Protein AF-A0A8X7QNY8-F1 (afdb_monomer_lite)

Secondary structure (DSSP, 8-state):
-HHHHHHHHHHHHHHHHHHHHHHHHHHHTS--SS--SSSHHHHHHHHHHHHHHHHHHHHHHHHSS--SS---S-S---------GGGB-TTT-SB-SS---------

Foldseek 3Di:
DVPLVVLVVVLVVLVVVLVVLVVVLVVLVPPPPDDDDDPSPVSNVVSVVVNVVSVVVNCVSVVVPDPPDDDDDDDDPPVPPPDPQVQADPVPRDGDPDDDDDPPDDD

Radius of gyration: 26.06 Å; chains: 1; bounding box: 78×31×55 Å

Sequence (107 aa):
MAEADAAAVNADTLRLELKKTMTKNLEDGGVSKDRGETDGSFGALKTIDEAVRILNSLREVETKKPESAPTTSSSLASSAPKVPKEFKCTLSYAIMSEPVVIASGQG

pLDDT: mean 73.5, std 17.1, range [40.19, 94.75]

Organism: Brassica carinata (NCBI:txid52824)

Structure (mmCIF, N/CA/C/O backbone):
data_AF-A0A8X7QNY8-F1
#
_entry.id   AF-A0A8X7QNY8-F1
#
loop_
_atom_site.group_PDB
_atom_site.id
_atom_site.type_symbol
_atom_site.label_atom_id
_atom_site.label_alt_id
_atom_site.label_comp_id
_atom_site.label_asym_id
_atom_site.label_entity_id
_atom_site.label_seq_id
_atom_site.pdbx_PDB_ins_code
_atom_site.Cartn_x
_atom_site.Cartn_y
_atom_site.Cartn_z
_atom_site.occupancy
_atom_site.B_iso_or_equiv
_atom_site.auth_seq_id
_atom_site.auth_comp_id
_atom_site.auth_asym_id
_atom_site.auth_atom_id
_atom_site.pdbx_PDB_model_num
ATOM 1 N N . MET A 1 1 ? 7.226 2.540 29.790 1.00 50.28 1 MET A N 1
ATOM 2 C CA . MET A 1 1 ? 7.238 3.645 28.802 1.00 50.28 1 MET A CA 1
ATOM 3 C C . MET A 1 1 ? 8.260 3.463 27.671 1.00 50.28 1 MET A C 1
ATOM 5 O O . MET A 1 1 ? 8.120 4.152 26.678 1.00 50.28 1 MET A O 1
ATOM 9 N N . ALA A 1 2 ? 9.236 2.545 27.760 1.00 55.19 2 ALA A N 1
ATOM 10 C CA . ALA A 1 2 ? 10.289 2.384 26.743 1.00 55.19 2 ALA A CA 1
ATOM 11 C C . ALA A 1 2 ? 9.858 1.657 25.446 1.00 55.19 2 ALA A C 1
ATOM 13 O O . ALA A 1 2 ? 10.442 1.871 24.392 1.00 55.19 2 ALA A O 1
ATOM 14 N N . GLU A 1 3 ? 8.829 0.810 25.500 1.00 53.62 3 GLU A N 1
ATOM 15 C CA . GLU A 1 3 ? 8.438 -0.050 24.369 1.00 53.62 3 GLU A CA 1
ATOM 16 C C . GLU A 1 3 ? 7.715 0.708 23.244 1.00 53.62 3 GLU A C 1
ATOM 18 O O . GLU A 1 3 ? 7.911 0.424 22.066 1.00 53.62 3 GLU A O 1
ATOM 23 N N . ALA A 1 4 ? 6.942 1.740 23.598 1.00 58.59 4 ALA A N 1
ATOM 24 C CA . ALA A 1 4 ? 6.282 2.610 22.627 1.00 58.59 4 ALA A CA 1
ATOM 25 C C . ALA A 1 4 ? 7.279 3.506 21.869 1.00 58.59 4 ALA A C 1
ATOM 27 O O . ALA A 1 4 ? 7.080 3.781 20.689 1.00 58.59 4 ALA A O 1
ATOM 28 N N . ASP A 1 5 ? 8.354 3.925 22.539 1.00 56.53 5 ASP A N 1
ATOM 29 C CA . ASP A 1 5 ? 9.414 4.753 21.959 1.00 56.53 5 ASP A CA 1
ATOM 30 C C . ASP A 1 5 ? 10.285 3.932 20.993 1.00 56.53 5 ASP A C 1
ATOM 32 O O . ASP A 1 5 ? 10.517 4.333 19.855 1.00 56.53 5 ASP A O 1
ATOM 36 N N . ALA A 1 6 ? 10.640 2.701 21.378 1.00 61.50 6 ALA A N 1
ATOM 37 C CA . ALA A 1 6 ? 11.346 1.764 20.504 1.00 61.50 6 ALA A CA 1
ATOM 38 C C . ALA A 1 6 ? 10.529 1.382 19.251 1.00 61.50 6 ALA A C 1
ATOM 40 O O . ALA A 1 6 ? 11.085 1.288 18.156 1.00 61.50 6 ALA A O 1
ATOM 41 N N . ALA A 1 7 ? 9.209 1.201 19.383 1.00 62.31 7 ALA A N 1
ATOM 42 C CA . ALA A 1 7 ? 8.325 0.933 18.247 1.00 62.31 7 ALA A CA 1
ATOM 43 C C . ALA A 1 7 ? 8.202 2.139 17.297 1.00 62.31 7 ALA A C 1
ATOM 45 O O . ALA A 1 7 ? 8.173 1.953 16.080 1.00 62.31 7 ALA A O 1
ATOM 46 N N . ALA A 1 8 ? 8.181 3.365 17.831 1.00 63.31 8 ALA A N 1
ATOM 47 C CA . ALA A 1 8 ? 8.164 4.590 17.032 1.00 63.31 8 ALA A CA 1
ATOM 48 C C . ALA A 1 8 ? 9.467 4.766 16.232 1.00 63.31 8 ALA A C 1
ATOM 50 O O . ALA A 1 8 ? 9.418 4.954 15.016 1.00 63.31 8 ALA A O 1
ATOM 51 N N . VAL A 1 9 ? 10.623 4.580 16.880 1.00 68.44 9 VAL A N 1
ATOM 52 C CA . VAL A 1 9 ? 11.944 4.618 16.223 1.00 68.44 9 VAL A CA 1
ATOM 53 C C . VAL A 1 9 ? 12.056 3.546 15.129 1.00 68.44 9 VAL A C 1
ATOM 55 O O . VAL A 1 9 ? 12.601 3.798 14.049 1.00 68.44 9 VAL A O 1
ATOM 58 N N . ASN A 1 10 ? 11.491 2.359 15.367 1.00 81.62 10 ASN A N 1
ATOM 59 C CA . ASN A 1 10 ? 11.457 1.281 14.381 1.00 81.62 10 ASN A CA 1
ATOM 60 C C . ASN A 1 10 ? 10.552 1.615 13.176 1.00 81.62 10 ASN A C 1
ATOM 62 O O . ASN A 1 10 ? 10.925 1.361 12.032 1.00 81.62 10 ASN A O 1
ATOM 66 N N . ALA A 1 11 ? 9.391 2.238 13.403 1.00 85.88 11 ALA A N 1
ATOM 67 C CA . ALA A 1 11 ? 8.485 2.654 12.331 1.00 85.88 11 ALA A CA 1
ATOM 68 C C . ALA A 1 11 ? 9.084 3.765 11.452 1.00 85.88 11 ALA A C 1
ATOM 70 O O . ALA A 1 11 ? 8.996 3.694 10.225 1.00 85.88 11 ALA A O 1
ATOM 71 N N . ASP A 1 12 ? 9.729 4.768 12.050 1.00 89.69 12 ASP A N 1
ATOM 72 C CA . ASP A 1 12 ? 10.358 5.857 11.293 1.00 89.69 12 ASP A CA 1
ATOM 73 C C . ASP A 1 12 ? 11.540 5.361 10.448 1.00 89.69 12 ASP A C 1
ATOM 75 O O . ASP A 1 12 ? 11.716 5.791 9.304 1.00 89.69 12 ASP A O 1
ATOM 79 N N . THR A 1 13 ? 12.288 4.379 10.959 1.00 92.00 13 THR A N 1
ATOM 80 C CA . THR A 1 13 ? 13.354 3.704 10.205 1.00 92.00 13 THR A CA 1
ATOM 81 C C . THR A 1 13 ? 12.793 2.965 8.987 1.00 92.00 13 THR A C 1
ATOM 83 O O . THR A 1 13 ? 13.281 3.156 7.871 1.00 92.00 13 THR A O 1
ATOM 86 N N . LEU A 1 14 ? 11.718 2.192 9.167 1.00 91.69 14 LEU A N 1
ATOM 87 C CA . LEU A 1 14 ? 11.049 1.478 8.073 1.00 91.69 14 LEU A CA 1
ATOM 88 C C . LEU A 1 14 ? 10.443 2.435 7.028 1.00 91.69 14 LEU A C 1
ATOM 90 O O . LEU A 1 14 ? 10.486 2.156 5.830 1.00 91.69 14 LEU A O 1
ATOM 94 N N . ARG A 1 15 ? 9.915 3.595 7.443 1.00 93.12 15 ARG A N 1
ATOM 95 C CA . ARG A 1 15 ? 9.413 4.635 6.521 1.00 93.12 15 ARG A CA 1
ATOM 96 C C . ARG A 1 15 ? 10.531 5.243 5.678 1.00 93.12 15 ARG A C 1
ATOM 98 O O . ARG A 1 15 ? 10.340 5.483 4.483 1.00 93.12 15 ARG A O 1
ATOM 105 N N . LEU A 1 16 ? 11.696 5.480 6.280 1.00 94.62 16 LEU A N 1
ATOM 106 C CA . LEU A 1 16 ? 12.871 5.969 5.562 1.00 94.62 16 LEU A CA 1
ATOM 107 C C . LEU A 1 16 ? 13.371 4.935 4.544 1.00 94.62 16 LEU A C 1
ATOM 109 O O . LEU A 1 16 ? 13.692 5.294 3.408 1.00 94.62 16 LEU A O 1
ATOM 113 N N . GLU A 1 17 ? 13.398 3.660 4.933 1.00 92.44 17 GLU A N 1
ATOM 114 C CA . GLU A 1 17 ? 13.781 2.550 4.059 1.00 92.44 17 GLU A CA 1
ATOM 115 C C . GLU A 1 17 ? 12.812 2.405 2.879 1.00 92.44 17 GLU A C 1
ATOM 117 O O . GLU A 1 17 ? 13.256 2.363 1.732 1.00 92.44 17 GLU A O 1
ATOM 122 N N . LEU A 1 18 ? 11.497 2.459 3.127 1.00 93.75 18 LEU A N 1
ATOM 123 C CA . LEU A 1 18 ? 10.478 2.440 2.074 1.00 93.75 18 LEU A CA 1
ATOM 124 C C . LEU A 1 18 ? 10.687 3.578 1.069 1.00 93.75 18 LEU A C 1
ATOM 126 O O . LEU A 1 18 ? 10.693 3.344 -0.140 1.00 93.75 18 LEU A O 1
ATOM 130 N N . LYS A 1 19 ? 10.905 4.805 1.562 1.00 92.75 19 LYS A N 1
ATOM 131 C CA . LYS A 1 19 ? 11.165 5.971 0.708 1.00 92.75 19 LYS A CA 1
ATOM 132 C C . LYS A 1 19 ? 12.393 5.742 -0.173 1.00 92.75 19 LYS A C 1
ATOM 134 O O . LYS A 1 19 ? 12.327 5.988 -1.373 1.00 92.75 19 LYS A O 1
ATOM 139 N N . LYS A 1 20 ? 13.487 5.231 0.398 1.00 92.25 20 LYS A N 1
ATOM 140 C CA . LYS A 1 20 ? 14.717 4.920 -0.342 1.00 92.25 20 LYS A CA 1
ATOM 141 C C . LYS A 1 20 ? 14.480 3.860 -1.423 1.00 92.25 20 LYS A C 1
ATOM 143 O O . LYS A 1 20 ? 14.933 4.044 -2.551 1.00 92.25 20 LYS A O 1
ATOM 148 N N . THR A 1 21 ? 13.763 2.786 -1.099 1.00 89.56 21 THR A N 1
ATOM 149 C CA . THR A 1 21 ? 13.429 1.700 -2.035 1.00 89.56 21 THR A CA 1
ATOM 150 C C . THR A 1 21 ? 12.579 2.207 -3.202 1.00 89.56 21 THR A C 1
ATOM 152 O O . THR A 1 21 ? 12.876 1.902 -4.357 1.00 89.56 21 THR A O 1
ATOM 155 N N . MET A 1 22 ? 11.578 3.050 -2.931 1.00 87.56 22 MET A N 1
ATOM 156 C CA . MET A 1 22 ? 10.748 3.660 -3.975 1.00 87.56 22 MET A CA 1
ATOM 157 C C . MET A 1 22 ? 11.534 4.651 -4.841 1.00 87.56 22 MET A C 1
ATOM 159 O O . MET A 1 22 ? 11.421 4.610 -6.062 1.00 87.56 22 MET A O 1
ATOM 163 N N . THR A 1 23 ? 12.365 5.508 -4.240 1.00 87.19 23 THR A N 1
ATOM 164 C CA . THR A 1 23 ? 13.223 6.439 -4.991 1.00 87.19 23 THR A CA 1
ATOM 165 C C . THR A 1 23 ? 14.179 5.688 -5.912 1.00 87.19 23 THR A C 1
ATOM 167 O O . THR A 1 23 ? 14.262 6.020 -7.090 1.00 87.19 23 THR A O 1
ATOM 170 N N . LYS A 1 24 ? 14.813 4.618 -5.422 1.00 82.75 24 LYS A N 1
ATOM 171 C CA . LYS A 1 24 ? 15.684 3.764 -6.236 1.00 82.75 24 LYS A CA 1
ATOM 172 C C . LYS A 1 24 ? 14.945 3.156 -7.433 1.00 82.75 24 LYS A C 1
ATOM 174 O O . LYS A 1 24 ? 15.499 3.125 -8.523 1.00 82.75 24 LYS A O 1
ATOM 179 N N . ASN A 1 25 ? 13.705 2.696 -7.246 1.00 78.75 25 ASN A N 1
ATOM 180 C CA . ASN A 1 25 ? 12.894 2.149 -8.338 1.00 78.75 25 ASN A CA 1
ATOM 181 C C . ASN A 1 25 ? 12.592 3.196 -9.425 1.00 78.75 25 ASN A C 1
ATOM 183 O O . ASN A 1 25 ? 12.650 2.895 -10.613 1.00 78.75 25 ASN A O 1
ATOM 187 N N . LEU A 1 26 ? 12.297 4.430 -9.010 1.00 78.12 26 LEU A N 1
ATOM 188 C CA . LEU A 1 26 ? 11.982 5.533 -9.919 1.00 78.12 26 LEU A CA 1
ATOM 189 C C . LEU A 1 26 ? 13.223 6.064 -10.655 1.00 78.12 26 LEU A C 1
ATOM 191 O O . LEU A 1 26 ? 13.124 6.437 -11.822 1.00 78.12 26 LEU A O 1
ATOM 195 N N . GLU A 1 27 ? 14.384 6.083 -9.999 1.00 73.69 27 GLU A N 1
ATOM 196 C CA . GLU A 1 27 ? 15.662 6.479 -10.609 1.00 73.69 27 GLU A CA 1
ATOM 197 C C . GLU A 1 27 ? 16.152 5.451 -11.640 1.00 73.69 27 GLU A C 1
ATOM 199 O O . GLU A 1 27 ? 16.631 5.838 -12.707 1.00 73.69 27 GLU A O 1
ATOM 204 N N . ASP A 1 28 ? 15.965 4.157 -11.366 1.00 65.31 28 ASP A N 1
ATOM 205 C CA . ASP A 1 28 ? 16.317 3.059 -12.280 1.00 65.31 28 ASP A CA 1
ATOM 206 C C . ASP A 1 28 ? 15.463 3.080 -13.567 1.00 65.31 28 ASP A C 1
ATOM 208 O O . ASP A 1 28 ? 15.941 2.771 -14.656 1.00 65.31 28 ASP A O 1
ATOM 212 N N . GLY A 1 29 ? 14.211 3.550 -13.480 1.00 59.34 29 GLY A N 1
ATOM 213 C CA . GLY A 1 29 ? 13.328 3.737 -14.639 1.00 59.34 29 GLY A CA 1
ATOM 214 C C . GLY A 1 29 ? 13.580 5.011 -15.464 1.00 59.34 29 GLY A C 1
ATOM 215 O O . GLY A 1 29 ? 13.062 5.128 -16.576 1.00 59.34 29 GLY A O 1
ATOM 216 N N . GLY A 1 30 ? 14.358 5.973 -14.950 1.00 52.12 30 GLY A N 1
ATOM 217 C CA . GLY A 1 30 ? 14.539 7.306 -15.548 1.00 52.12 30 GLY A CA 1
ATOM 218 C C . GLY A 1 30 ? 15.659 7.426 -16.591 1.00 52.12 30 GLY A C 1
ATOM 219 O O . GLY A 1 30 ? 15.724 8.427 -17.306 1.00 52.12 30 GLY A O 1
ATOM 220 N N . VAL A 1 31 ? 16.532 6.420 -16.718 1.00 51.84 31 VAL A N 1
ATOM 221 C CA . VAL A 1 31 ? 17.657 6.403 -17.674 1.00 51.84 31 VAL A CA 1
ATOM 222 C C . VAL A 1 31 ? 17.441 5.307 -18.718 1.00 51.84 31 VAL A C 1
ATOM 224 O O . VAL A 1 31 ? 18.175 4.331 -18.796 1.00 51.84 31 VAL A O 1
ATOM 227 N N . SER A 1 32 ? 16.435 5.471 -19.576 1.00 52.06 32 SER A N 1
ATOM 228 C CA . SER A 1 32 ? 16.348 4.706 -20.829 1.00 52.06 32 SER A CA 1
ATOM 229 C C . SER A 1 32 ? 16.470 5.639 -22.031 1.00 52.06 32 SER A C 1
ATOM 231 O O . SER A 1 32 ? 15.553 5.855 -22.816 1.00 52.06 32 SER A O 1
ATOM 233 N N . LYS A 1 33 ? 17.675 6.193 -22.196 1.00 53.75 33 LYS A N 1
ATOM 234 C CA . LYS A 1 33 ? 18.168 6.546 -23.527 1.00 53.75 33 LYS A CA 1
ATOM 235 C C . LYS A 1 33 ? 18.812 5.283 -24.098 1.00 53.75 33 LYS A C 1
ATOM 237 O O . LYS A 1 33 ? 19.953 4.981 -23.773 1.00 53.75 33 LYS A O 1
ATOM 242 N N . ASP A 1 34 ? 18.031 4.551 -24.888 1.00 59.28 34 ASP A N 1
ATOM 243 C CA . ASP A 1 34 ? 18.502 3.584 -25.887 1.00 59.28 34 ASP A CA 1
ATOM 244 C C . ASP A 1 34 ? 19.491 2.512 -25.381 1.00 59.28 34 ASP A C 1
ATOM 246 O O . ASP A 1 34 ? 20.675 2.517 -25.719 1.00 59.28 34 ASP A O 1
ATOM 250 N N . ARG A 1 35 ? 19.026 1.566 -24.554 1.00 53.69 35 ARG A N 1
ATOM 251 C CA . ARG A 1 35 ? 19.755 0.307 -24.332 1.00 53.69 35 ARG A CA 1
ATOM 252 C C . ARG A 1 35 ? 18.800 -0.875 -24.313 1.00 53.69 35 ARG A C 1
ATOM 254 O O . ARG A 1 35 ? 17.778 -0.845 -23.638 1.00 53.69 35 ARG A O 1
ATOM 261 N N . GLY A 1 36 ? 19.171 -1.874 -25.106 1.00 49.62 36 GLY A N 1
ATOM 262 C CA . GLY A 1 36 ? 18.358 -3.005 -25.519 1.00 49.62 36 GLY A CA 1
ATOM 263 C C . GLY A 1 36 ? 17.647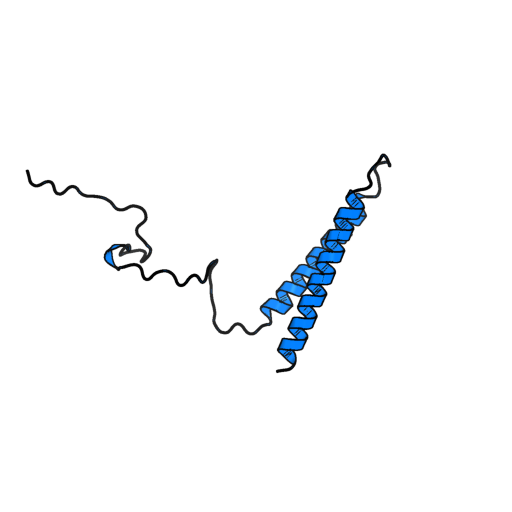 -3.760 -24.401 1.00 49.62 36 GLY A C 1
ATOM 264 O O . GLY A 1 36 ? 18.125 -3.916 -23.278 1.00 49.62 36 GLY A O 1
ATOM 265 N N . GLU A 1 37 ? 16.480 -4.247 -24.792 1.00 57.28 37 GLU A N 1
ATOM 266 C CA . GLU A 1 37 ? 15.593 -5.158 -24.092 1.00 57.28 37 GLU A CA 1
ATOM 267 C C . GLU A 1 37 ? 16.365 -6.396 -23.616 1.00 57.28 37 GLU A C 1
ATOM 269 O O . GLU A 1 37 ? 16.686 -7.235 -24.449 1.00 57.28 37 GLU A O 1
ATOM 274 N N . THR A 1 38 ? 16.676 -6.545 -22.317 1.00 51.91 38 THR A N 1
ATOM 275 C CA . THR A 1 38 ? 16.650 -7.882 -21.665 1.00 51.91 38 THR A CA 1
ATOM 276 C C . THR A 1 38 ? 16.813 -7.945 -20.138 1.00 51.91 38 THR A C 1
ATOM 278 O O . THR A 1 38 ? 16.511 -9.003 -19.602 1.00 51.91 38 THR A O 1
ATOM 281 N N . ASP A 1 39 ? 17.220 -6.896 -19.404 1.00 53.97 39 ASP A N 1
ATOM 282 C CA . ASP A 1 39 ? 17.573 -7.083 -17.967 1.00 53.97 39 ASP A CA 1
ATOM 283 C C . ASP A 1 39 ? 16.906 -6.113 -16.962 1.00 53.97 39 ASP A C 1
ATOM 285 O O . ASP A 1 39 ? 16.919 -6.335 -15.754 1.00 53.97 39 ASP A O 1
ATOM 289 N N . GLY A 1 40 ? 16.225 -5.059 -17.428 1.00 54.72 40 GLY A N 1
ATOM 290 C CA . GLY A 1 40 ? 15.609 -4.059 -16.534 1.00 54.72 40 GLY A CA 1
ATOM 291 C C . GLY A 1 40 ? 14.395 -4.563 -15.732 1.00 54.72 40 GLY A C 1
ATOM 292 O O . GLY A 1 40 ? 14.101 -4.064 -14.648 1.00 54.72 40 GLY A O 1
ATOM 293 N N . SER A 1 41 ? 13.688 -5.588 -16.223 1.00 59.72 41 SER A N 1
ATOM 294 C CA . SER A 1 41 ? 12.440 -6.052 -15.595 1.00 59.72 41 SER A CA 1
ATOM 295 C C . SER A 1 41 ? 12.665 -6.788 -14.270 1.00 59.72 41 SER A C 1
ATOM 297 O O . SER A 1 41 ? 11.797 -6.744 -13.398 1.00 59.72 41 SER A O 1
ATOM 299 N N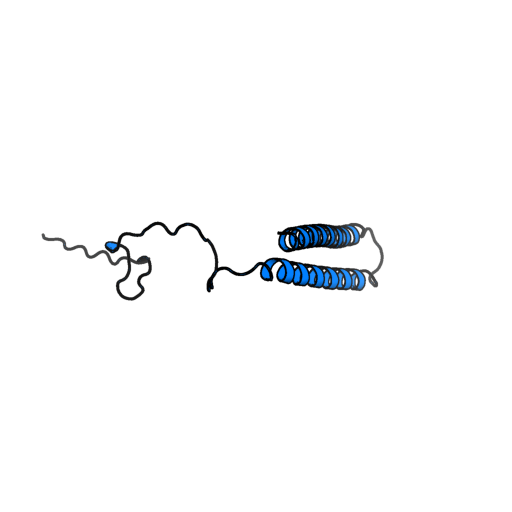 . PHE A 1 42 ? 13.797 -7.478 -14.098 1.00 61.25 42 PHE A N 1
ATOM 300 C CA . PHE A 1 42 ? 14.028 -8.324 -12.921 1.00 61.25 42 PHE A CA 1
ATOM 301 C C . PHE A 1 42 ? 14.426 -7.498 -11.685 1.00 61.25 42 PHE A C 1
ATOM 303 O O . PHE A 1 42 ? 14.017 -7.805 -10.563 1.00 61.25 42 PHE A O 1
ATOM 310 N N . GLY A 1 43 ? 15.161 -6.397 -11.890 1.00 67.38 43 GLY A N 1
ATOM 311 C CA . GLY A 1 43 ? 15.510 -5.440 -10.833 1.00 67.38 43 GLY A CA 1
ATOM 312 C C . GLY A 1 43 ? 14.290 -4.706 -10.267 1.00 67.38 43 GLY A C 1
ATOM 313 O O . GLY A 1 43 ? 14.165 -4.551 -9.046 1.00 67.38 43 GLY A O 1
ATOM 314 N N . ALA A 1 44 ? 13.343 -4.335 -11.134 1.00 71.12 44 ALA A N 1
ATOM 315 C CA . ALA A 1 44 ? 12.092 -3.705 -10.724 1.00 71.12 44 ALA A CA 1
ATOM 316 C C . ALA A 1 44 ? 11.232 -4.640 -9.858 1.00 71.12 44 ALA A C 1
ATOM 318 O O . ALA A 1 44 ? 10.783 -4.229 -8.789 1.00 71.12 44 ALA A O 1
ATOM 319 N N . LEU A 1 45 ? 11.074 -5.908 -10.262 1.00 80.75 45 LEU A N 1
ATOM 320 C CA . LEU A 1 45 ? 10.323 -6.911 -9.494 1.00 80.75 45 LEU A CA 1
ATOM 321 C C . LEU A 1 45 ? 10.916 -7.129 -8.097 1.00 80.75 45 LEU A C 1
ATOM 323 O O . LEU A 1 45 ? 10.196 -7.059 -7.105 1.00 80.75 45 LEU A O 1
ATOM 327 N N . LYS A 1 46 ? 12.243 -7.269 -7.999 1.00 84.06 46 LYS A N 1
ATOM 328 C CA . LYS A 1 46 ? 12.930 -7.407 -6.706 1.00 84.06 46 LYS A CA 1
ATOM 329 C C . LYS A 1 46 ? 12.703 -6.201 -5.785 1.00 84.06 46 LYS A C 1
ATOM 331 O O . LYS A 1 46 ? 12.567 -6.358 -4.574 1.00 84.06 46 LYS A O 1
ATOM 336 N N . THR A 1 47 ? 12.666 -4.999 -6.357 1.00 86.19 47 THR A N 1
ATOM 337 C CA . THR A 1 47 ? 12.435 -3.758 -5.603 1.00 86.19 47 THR A CA 1
ATOM 338 C C . THR A 1 47 ? 10.980 -3.652 -5.127 1.00 86.19 47 THR A C 1
ATOM 340 O O . THR A 1 47 ? 10.725 -3.165 -4.025 1.00 86.19 47 THR A O 1
ATOM 343 N N . ILE A 1 48 ? 10.027 -4.159 -5.915 1.00 88.19 48 ILE A N 1
ATOM 344 C CA . ILE A 1 48 ? 8.614 -4.269 -5.528 1.00 88.19 48 ILE A CA 1
ATOM 345 C C . ILE A 1 48 ? 8.449 -5.259 -4.369 1.00 88.19 48 ILE A C 1
ATOM 347 O O . ILE A 1 48 ? 7.827 -4.910 -3.366 1.00 88.19 48 ILE A O 1
ATOM 351 N N . ASP A 1 49 ? 9.048 -6.449 -4.459 1.00 91.44 49 ASP A N 1
ATOM 352 C CA . ASP A 1 49 ? 8.998 -7.451 -3.385 1.00 91.44 49 ASP A CA 1
ATOM 353 C C . ASP A 1 49 ? 9.568 -6.897 -2.069 1.00 91.44 49 ASP A C 1
ATOM 355 O O . ASP A 1 49 ? 9.003 -7.085 -0.985 1.00 91.44 49 ASP A O 1
ATOM 359 N N . GLU A 1 50 ? 10.668 -6.146 -2.161 1.00 91.50 50 GLU A N 1
ATOM 360 C CA . GLU A 1 50 ? 11.275 -5.460 -1.024 1.00 91.50 50 GLU A CA 1
ATOM 361 C C . GLU A 1 50 ? 10.346 -4.397 -0.416 1.00 91.50 50 GLU A C 1
ATOM 363 O O . GLU A 1 50 ? 10.194 -4.354 0.809 1.00 91.50 50 GLU A O 1
ATOM 368 N N . ALA A 1 51 ? 9.668 -3.592 -1.238 1.00 92.38 51 ALA A N 1
ATOM 369 C CA . ALA A 1 51 ? 8.701 -2.600 -0.766 1.00 92.38 51 ALA A CA 1
ATOM 370 C C . ALA A 1 51 ? 7.490 -3.251 -0.074 1.00 92.38 51 ALA A C 1
ATOM 372 O O . ALA A 1 51 ? 7.074 -2.799 0.997 1.00 92.38 51 ALA A O 1
ATOM 373 N N . VAL A 1 52 ? 6.956 -4.343 -0.633 1.00 94.19 52 VAL A N 1
ATOM 374 C CA . VAL A 1 52 ? 5.842 -5.103 -0.036 1.00 94.19 52 VAL A CA 1
ATOM 375 C C . VAL A 1 52 ? 6.228 -5.648 1.339 1.00 94.19 52 VAL A C 1
ATOM 377 O O . VAL A 1 52 ? 5.445 -5.556 2.289 1.00 94.19 52 VAL A O 1
ATOM 380 N N . ARG A 1 53 ? 7.450 -6.171 1.480 1.00 94.75 53 ARG A N 1
ATOM 381 C CA . ARG A 1 53 ? 7.980 -6.635 2.768 1.00 94.75 53 ARG A CA 1
ATOM 382 C C . ARG A 1 53 ? 8.028 -5.503 3.801 1.00 94.75 53 ARG A C 1
ATOM 384 O O . ARG A 1 53 ? 7.522 -5.692 4.904 1.00 94.75 53 ARG A O 1
ATOM 391 N N . ILE A 1 54 ? 8.566 -4.334 3.441 1.00 94.12 54 ILE A N 1
ATOM 392 C CA . ILE A 1 54 ? 8.661 -3.177 4.352 1.00 94.12 54 ILE A CA 1
ATOM 393 C C . ILE A 1 54 ? 7.265 -2.697 4.782 1.00 94.12 54 ILE A C 1
ATOM 395 O O . ILE A 1 54 ? 7.036 -2.434 5.963 1.00 94.12 54 ILE A O 1
ATOM 399 N N . LEU A 1 55 ? 6.303 -2.643 3.854 1.00 94.00 55 LEU A N 1
ATOM 400 C CA . LEU A 1 55 ? 4.912 -2.276 4.152 1.00 94.00 55 LEU A CA 1
ATOM 401 C C . LEU A 1 55 ? 4.238 -3.257 5.121 1.00 94.00 55 LEU A C 1
ATOM 403 O O . LEU A 1 55 ? 3.524 -2.833 6.031 1.00 94.00 55 LEU A O 1
ATOM 407 N N . ASN A 1 56 ? 4.474 -4.561 4.957 1.00 92.69 56 ASN A N 1
ATOM 408 C CA . ASN A 1 56 ? 3.967 -5.567 5.889 1.00 92.69 56 ASN A CA 1
ATOM 409 C C . ASN A 1 56 ? 4.562 -5.381 7.294 1.00 92.69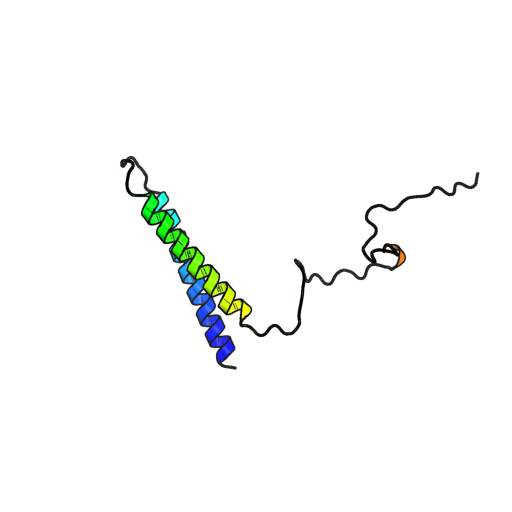 56 ASN A C 1
ATOM 411 O O . ASN A 1 56 ? 3.814 -5.418 8.271 1.00 92.69 56 ASN A O 1
ATOM 415 N N . SER A 1 57 ? 5.866 -5.108 7.402 1.00 90.31 57 SER A N 1
ATOM 416 C CA . SER A 1 57 ? 6.515 -4.816 8.687 1.00 90.31 57 SER A CA 1
ATOM 417 C C . SER A 1 57 ? 5.981 -3.536 9.338 1.00 90.31 57 SER A C 1
ATOM 419 O O . SER A 1 57 ? 5.725 -3.530 10.540 1.00 90.31 57 SER A O 1
ATOM 421 N N . LEU A 1 58 ? 5.741 -2.473 8.561 1.00 90.62 58 LEU A N 1
ATOM 422 C CA . LEU A 1 58 ? 5.108 -1.245 9.057 1.00 90.62 58 LEU A CA 1
ATOM 423 C C . LEU A 1 58 ? 3.714 -1.516 9.619 1.00 90.62 58 LEU A C 1
ATOM 425 O O . LEU A 1 58 ? 3.413 -1.095 10.736 1.00 90.62 58 LEU A O 1
ATOM 429 N N . ARG A 1 59 ? 2.894 -2.285 8.891 1.00 88.44 59 ARG A N 1
ATOM 430 C CA . ARG A 1 59 ? 1.568 -2.695 9.363 1.00 88.44 59 ARG A CA 1
ATOM 431 C C . ARG A 1 59 ? 1.662 -3.438 10.693 1.00 88.44 59 ARG A C 1
ATOM 433 O O . ARG A 1 59 ? 0.875 -3.158 11.588 1.00 88.44 59 ARG A O 1
ATOM 440 N N . GLU A 1 60 ? 2.606 -4.362 10.859 1.00 87.12 60 GLU A N 1
ATOM 441 C CA . GLU A 1 60 ? 2.784 -5.088 12.125 1.00 87.12 60 GLU A CA 1
ATOM 442 C C . GLU A 1 60 ? 3.188 -4.181 13.292 1.00 87.12 60 GLU A C 1
ATOM 444 O O . GLU A 1 60 ? 2.698 -4.361 14.405 1.00 87.12 60 GLU A O 1
ATOM 449 N N . VAL A 1 61 ? 4.069 -3.208 13.058 1.00 85.50 61 VAL A N 1
ATOM 450 C CA . VAL A 1 61 ? 4.507 -2.266 14.100 1.00 85.50 61 VAL A CA 1
ATOM 451 C C . VAL A 1 61 ? 3.362 -1.339 14.511 1.00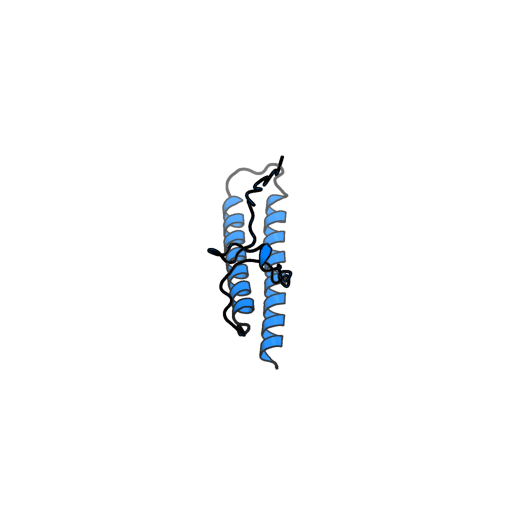 85.50 61 VAL A C 1
ATOM 453 O O . VAL A 1 61 ? 3.159 -1.100 15.701 1.00 85.50 61 VAL A O 1
ATOM 456 N N . GLU A 1 62 ? 2.575 -0.862 13.547 1.00 80.62 62 GLU A N 1
ATOM 457 C CA . GLU A 1 62 ? 1.428 0.013 13.807 1.00 80.62 62 GLU A CA 1
ATOM 458 C C . GLU A 1 62 ? 0.239 -0.741 14.433 1.00 80.62 62 GLU A C 1
ATOM 460 O O . GLU A 1 62 ? -0.470 -0.169 15.260 1.00 80.62 62 GLU A O 1
ATOM 465 N N . THR A 1 63 ? 0.052 -2.028 14.112 1.00 76.00 63 THR A N 1
ATOM 466 C CA . THR A 1 63 ? -1.021 -2.880 14.675 1.00 76.00 63 THR A CA 1
ATOM 467 C C . THR A 1 63 ? -0.689 -3.488 16.038 1.00 76.00 63 THR A C 1
ATOM 469 O O . THR A 1 63 ? -1.602 -3.780 16.803 1.00 76.00 63 THR A O 1
ATOM 472 N N . LYS A 1 64 ? 0.594 -3.656 16.393 1.00 67.00 64 LYS A N 1
ATOM 473 C CA . LYS A 1 64 ? 1.017 -4.105 17.739 1.00 67.00 64 LYS A CA 1
ATOM 474 C C . LYS A 1 64 ? 0.865 -3.034 18.820 1.00 67.00 64 LYS A C 1
ATOM 476 O O . LYS A 1 64 ? 1.035 -3.327 20.003 1.00 67.00 64 LYS A O 1
ATOM 481 N N . LYS A 1 65 ? 0.525 -1.799 18.448 1.00 60.72 65 LYS A N 1
ATOM 482 C CA . LYS A 1 65 ? 0.062 -0.798 19.407 1.00 60.72 65 LYS A CA 1
ATOM 483 C C . LYS A 1 65 ? -1.261 -1.309 19.992 1.00 60.72 65 LYS A C 1
ATOM 485 O O . LYS A 1 65 ? -2.175 -1.543 19.208 1.00 60.72 65 LYS A O 1
ATOM 490 N N . PRO A 1 66 ? -1.377 -1.520 21.319 1.00 50.22 66 PRO A N 1
ATOM 491 C CA . PRO A 1 66 ? -2.559 -2.135 21.902 1.00 50.22 66 PRO A CA 1
ATOM 492 C C . PRO A 1 66 ? -3.806 -1.364 21.477 1.00 50.22 66 PRO A C 1
ATOM 494 O O . PRO A 1 66 ? -3.972 -0.180 21.780 1.00 50.22 66 PRO A O 1
ATOM 497 N N . GLU A 1 67 ? -4.646 -2.073 20.733 1.00 47.69 67 GLU A N 1
ATOM 498 C CA . GLU A 1 67 ? -6.004 -1.713 20.381 1.00 47.69 67 GLU A CA 1
ATOM 499 C C . GLU A 1 67 ? -6.806 -1.617 21.682 1.00 47.69 67 GLU A C 1
ATOM 501 O O . GLU A 1 67 ? -7.392 -2.580 22.175 1.00 47.69 67 GLU A O 1
ATOM 506 N N . SER A 1 68 ? -6.803 -0.436 22.296 1.00 48.34 68 SER A N 1
ATOM 507 C CA . SER A 1 68 ? -7.895 -0.074 23.188 1.00 48.34 68 SER A CA 1
ATOM 508 C C . SER A 1 68 ? -9.157 0.048 22.330 1.00 48.34 68 SER A C 1
ATOM 510 O O . SER A 1 68 ? -9.405 1.099 21.745 1.00 48.34 68 SER A O 1
ATOM 512 N N . ALA A 1 69 ? -9.933 -1.039 22.342 1.00 40.88 69 ALA A N 1
ATOM 513 C CA . ALA A 1 69 ? -11.309 -1.226 21.873 1.00 40.88 69 ALA A CA 1
ATOM 514 C C . ALA A 1 69 ? -11.511 -1.692 20.413 1.00 40.88 69 ALA A C 1
ATOM 516 O O . ALA A 1 69 ? -10.887 -1.154 19.502 1.00 40.88 69 ALA A O 1
ATOM 517 N N . PRO A 1 70 ? -12.449 -2.640 20.188 1.00 48.28 70 PRO A N 1
ATOM 518 C CA . PRO A 1 70 ? -12.729 -3.179 18.869 1.00 48.28 70 PRO A CA 1
ATOM 519 C C . PRO A 1 70 ? -13.507 -2.143 18.064 1.00 48.28 70 PRO A C 1
ATOM 521 O O . PRO A 1 70 ? -14.630 -1.778 18.423 1.00 48.28 70 PRO A O 1
ATOM 524 N N . THR A 1 71 ? -12.952 -1.696 16.946 1.00 40.19 71 THR A N 1
ATOM 525 C CA . THR A 1 71 ? -13.736 -1.003 15.922 1.00 40.19 71 THR A CA 1
ATOM 526 C C . THR A 1 71 ? -13.637 -1.760 14.613 1.00 40.19 71 THR A C 1
ATOM 528 O O . THR A 1 71 ? -12.861 -1.476 13.707 1.00 40.19 71 THR A O 1
ATOM 531 N N . THR A 1 72 ? -14.538 -2.729 14.481 1.00 46.66 72 THR A N 1
ATOM 532 C CA . THR A 1 72 ? -15.161 -2.985 13.188 1.00 46.66 72 THR A CA 1
ATOM 533 C C . THR A 1 72 ? -15.542 -1.653 12.537 1.00 46.66 72 THR A C 1
ATOM 535 O O . THR A 1 72 ? -16.309 -0.888 13.125 1.00 46.66 72 THR A O 1
ATOM 538 N N . SER A 1 73 ? -15.092 -1.470 11.295 1.00 40.78 73 SER A N 1
ATOM 539 C CA . SER A 1 73 ? -15.606 -0.552 10.263 1.00 40.78 73 SER A CA 1
ATOM 540 C C . SER A 1 73 ? -14.729 0.660 9.938 1.00 40.78 73 SER A C 1
ATOM 542 O O . SER A 1 73 ? -14.603 1.609 10.700 1.00 40.78 73 SER A O 1
ATOM 544 N N . SER A 1 74 ? -14.182 0.603 8.722 1.00 45.84 74 SER A N 1
ATOM 545 C CA . SER A 1 74 ? -14.178 1.663 7.710 1.00 45.84 74 SER A CA 1
ATOM 546 C C . SER A 1 74 ? -14.362 3.107 8.200 1.00 45.84 74 SER A C 1
ATOM 548 O O . SER A 1 74 ? -15.459 3.510 8.568 1.00 45.84 74 SER A O 1
ATOM 550 N N . SER A 1 75 ? -13.303 3.897 7.991 1.00 52.59 75 SER A N 1
ATOM 551 C CA . SER A 1 75 ? -13.312 5.324 7.626 1.00 52.59 75 SER A CA 1
ATOM 552 C C . SER A 1 75 ? -14.023 6.327 8.551 1.00 52.59 75 SER A C 1
ATOM 554 O O . SER A 1 75 ? -15.240 6.336 8.676 1.00 52.59 75 SER A O 1
ATOM 556 N N . LEU A 1 76 ? -13.237 7.312 9.009 1.00 46.31 76 LEU A N 1
ATOM 557 C CA . LEU A 1 76 ? -13.659 8.613 9.547 1.00 46.31 76 LEU A CA 1
ATOM 558 C C . LEU A 1 76 ? -14.299 8.574 10.942 1.00 46.31 76 LEU A C 1
ATOM 560 O O . LEU A 1 76 ? -15.507 8.709 11.106 1.00 46.31 76 LEU A O 1
ATOM 564 N N . ALA A 1 77 ? -13.450 8.601 11.972 1.00 46.41 77 ALA A N 1
ATOM 565 C CA . ALA A 1 77 ? -13.794 9.191 13.267 1.00 46.41 77 ALA A CA 1
ATOM 566 C C . ALA A 1 77 ? -13.907 10.729 13.148 1.00 46.41 77 ALA A C 1
ATOM 568 O O . ALA A 1 77 ? -13.226 11.487 13.832 1.00 46.41 77 ALA A O 1
ATOM 569 N N . SER A 1 78 ? -14.760 11.204 12.242 1.00 48.38 78 SER A N 1
ATOM 570 C CA . SER A 1 78 ? -15.461 12.459 12.470 1.00 48.38 78 SER A CA 1
ATOM 571 C C . SER A 1 78 ? -16.519 12.121 13.510 1.00 48.38 78 SER A C 1
ATOM 573 O O . SER A 1 78 ? -17.236 11.138 13.334 1.00 48.38 78 SER A O 1
ATOM 575 N N . SER A 1 79 ? -16.591 12.867 14.613 1.00 56.31 79 SER A N 1
ATOM 576 C CA . SER A 1 79 ? -17.738 12.818 15.521 1.00 56.31 79 SER A CA 1
ATOM 577 C C . SER A 1 79 ? -18.995 12.962 14.666 1.00 56.31 79 SER A C 1
ATOM 579 O O . SER A 1 79 ? -19.329 14.082 14.276 1.00 56.31 79 SER A O 1
ATOM 581 N N . ALA A 1 80 ? -19.642 11.844 14.317 1.00 64.50 80 ALA A N 1
ATOM 582 C CA . ALA A 1 80 ? -20.783 11.861 13.422 1.00 64.50 80 ALA A CA 1
ATOM 583 C C . ALA A 1 80 ? -21.788 12.849 14.022 1.00 64.50 80 ALA A C 1
ATOM 585 O O . ALA A 1 80 ? -22.140 12.704 15.201 1.00 64.50 80 ALA A O 1
ATOM 586 N N . PRO A 1 81 ? -22.171 13.908 13.286 1.00 70.75 81 PRO A N 1
ATOM 587 C CA . PRO A 1 81 ? -23.026 14.942 13.837 1.00 70.75 81 PRO A CA 1
ATOM 588 C C . PRO A 1 81 ? -24.281 14.274 14.390 1.00 70.75 81 PRO A C 1
ATOM 590 O O . PRO A 1 81 ? -24.822 13.352 13.776 1.00 70.75 81 PRO A O 1
ATOM 593 N N . LYS A 1 82 ? -24.717 14.682 15.586 1.00 83.62 82 LYS A N 1
ATOM 594 C CA . LYS A 1 82 ? -25.879 14.073 16.234 1.00 83.62 82 LYS A CA 1
ATOM 595 C C . LYS A 1 82 ? -27.125 14.385 15.409 1.00 83.62 82 LYS A C 1
ATOM 597 O O . LYS A 1 82 ?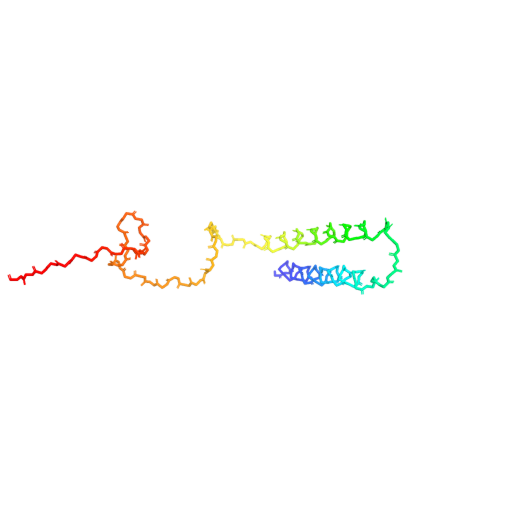 -27.730 15.439 15.560 1.00 83.62 82 LYS A O 1
ATOM 602 N N . VAL A 1 83 ? -27.480 13.460 14.523 1.00 85.00 83 VAL A N 1
ATOM 603 C CA . VAL A 1 83 ? -28.632 13.600 13.632 1.00 85.00 83 VAL A CA 1
ATOM 604 C C . VAL A 1 83 ? -29.915 13.522 14.464 1.00 85.00 83 VAL A C 1
ATOM 606 O O . VAL A 1 83 ? -30.076 12.537 15.203 1.00 85.00 83 VAL A O 1
ATOM 609 N N . PRO A 1 84 ? -30.816 14.519 14.365 1.00 90.94 84 PRO A N 1
ATOM 610 C CA . PRO A 1 84 ? -32.121 14.460 15.011 1.00 90.94 84 PRO A CA 1
ATOM 611 C C . PRO A 1 84 ? -32.893 13.211 14.578 1.00 90.94 84 PRO A C 1
ATOM 613 O O . PRO A 1 84 ? -32.738 12.713 13.461 1.00 90.94 84 PRO A O 1
ATOM 616 N N . LYS A 1 85 ? -33.703 12.667 15.485 1.00 89.94 85 LYS A N 1
ATOM 617 C CA . LYS A 1 85 ? -34.377 11.373 15.292 1.00 89.94 85 LYS A CA 1
ATOM 618 C C . LYS A 1 85 ? -35.355 11.381 14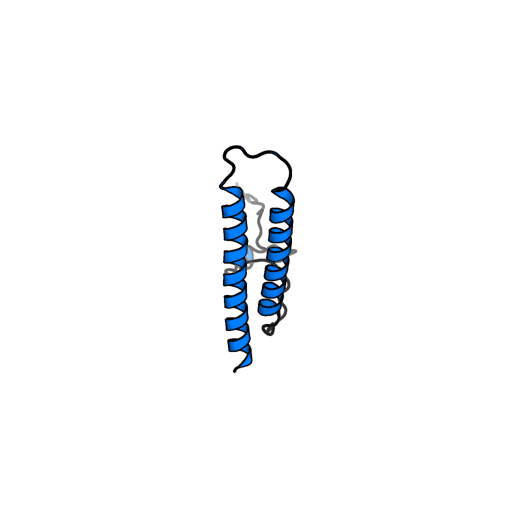.111 1.00 89.94 85 LYS A C 1
ATOM 620 O O . LYS A 1 85 ? -35.578 10.335 13.518 1.00 89.94 85 LYS A O 1
ATOM 625 N N . GLU A 1 86 ? -35.883 12.548 13.754 1.00 89.38 86 GLU A N 1
ATOM 626 C CA . GLU A 1 86 ? -36.830 12.779 12.660 1.00 89.38 86 GLU A CA 1
ATOM 627 C C . GLU A 1 86 ? -36.206 12.518 11.280 1.00 89.38 86 GLU A C 1
ATOM 629 O O . GLU A 1 86 ? -36.910 12.176 10.337 1.00 89.38 86 GLU A O 1
ATOM 634 N N . PHE A 1 87 ? -34.879 12.634 11.167 1.00 89.31 87 PHE A N 1
ATOM 635 C CA . PHE A 1 87 ? -34.143 12.390 9.922 1.00 89.31 87 PHE A CA 1
ATOM 636 C C . PHE A 1 87 ? -33.601 10.962 9.816 1.00 89.31 87 PHE A C 1
ATOM 638 O O . PHE A 1 87 ? -32.865 10.654 8.878 1.00 89.31 87 PHE A O 1
ATOM 645 N N . LYS A 1 88 ? -33.919 10.087 10.777 1.00 90.56 88 LYS A N 1
ATOM 646 C CA . LYS A 1 88 ? -33.477 8.692 10.771 1.00 90.56 88 LYS A CA 1
ATOM 647 C C . LYS A 1 88 ? -34.600 7.773 10.322 1.00 90.56 88 LYS A C 1
ATOM 649 O O . LYS A 1 88 ? -35.734 7.891 10.778 1.00 90.56 88 LYS A O 1
ATOM 654 N N . CYS A 1 89 ? -34.261 6.810 9.474 1.00 87.06 89 CYS A N 1
ATOM 655 C CA . CYS A 1 89 ? -35.170 5.724 9.141 1.00 87.06 89 CYS A CA 1
ATOM 656 C C . CYS A 1 89 ? -35.415 4.859 10.385 1.00 87.06 89 CYS A C 1
ATOM 658 O O . CYS A 1 89 ? -34.473 4.466 11.075 1.00 87.06 89 CYS A O 1
ATOM 660 N N . THR A 1 90 ? -36.675 4.533 10.666 1.00 87.31 90 THR A N 1
ATOM 661 C CA . THR A 1 90 ? -37.062 3.723 11.832 1.00 87.31 90 THR A CA 1
ATOM 662 C C . THR A 1 90 ? -36.610 2.269 11.731 1.00 87.31 90 THR A C 1
ATOM 664 O O . THR A 1 90 ? -36.441 1.623 12.760 1.00 87.31 90 THR A O 1
ATOM 667 N N . LEU A 1 91 ? -36.398 1.761 10.512 1.00 86.94 91 LEU A N 1
ATOM 668 C CA . LEU A 1 91 ? -35.963 0.384 10.266 1.00 86.94 91 LEU A CA 1
ATOM 669 C C . LEU A 1 91 ? -34.438 0.248 10.285 1.00 86.94 91 LEU A C 1
ATOM 671 O O . LEU A 1 91 ? -33.911 -0.675 10.895 1.00 86.94 91 LEU A O 1
ATOM 675 N N . SER A 1 92 ? -33.723 1.156 9.611 1.00 89.81 92 SER A N 1
ATOM 676 C CA . SER A 1 92 ? -32.265 1.055 9.455 1.00 89.81 92 SER A CA 1
ATOM 677 C C . SER A 1 92 ? -31.471 1.878 10.467 1.00 89.81 92 SER A C 1
ATOM 679 O O . SER A 1 92 ? -30.256 1.715 10.550 1.00 89.81 92 SER A O 1
ATOM 681 N N . TYR A 1 93 ? -32.116 2.790 11.205 1.00 87.50 93 TYR A N 1
ATOM 682 C CA . TYR A 1 93 ? -31.490 3.764 12.114 1.00 87.50 93 TYR A CA 1
ATOM 683 C C . TYR A 1 93 ? -30.435 4.684 11.465 1.00 87.50 93 TYR A C 1
ATOM 685 O O . TYR A 1 93 ? -29.814 5.504 12.151 1.00 87.50 93 TYR A O 1
ATOM 693 N N . ALA A 1 94 ? -30.267 4.590 10.144 1.00 90.06 94 ALA A N 1
ATOM 694 C CA . ALA A 1 94 ? -29.426 5.448 9.327 1.00 90.06 94 ALA A CA 1
ATOM 695 C C . ALA A 1 94 ? -30.178 6.724 8.915 1.00 90.06 94 ALA A C 1
ATOM 697 O O . ALA A 1 94 ? -31.403 6.808 9.030 1.00 90.06 94 ALA A O 1
ATOM 698 N N . ILE A 1 95 ? -29.436 7.723 8.431 1.00 91.19 95 ILE A N 1
ATOM 699 C CA . ILE A 1 95 ? -30.008 8.957 7.876 1.00 91.19 95 ILE A CA 1
ATOM 700 C C . ILE A 1 95 ? -30.863 8.600 6.656 1.00 91.19 95 ILE A C 1
ATOM 702 O O . ILE A 1 95 ? -30.430 7.833 5.798 1.00 91.19 95 ILE A O 1
ATOM 706 N N . MET A 1 96 ? -32.071 9.151 6.581 1.00 88.88 96 MET A N 1
ATOM 707 C CA . MET A 1 96 ? -32.973 8.969 5.449 1.00 88.88 96 MET A CA 1
ATOM 708 C C . MET A 1 96 ? -32.408 9.688 4.215 1.00 88.88 96 MET A C 1
ATOM 710 O O . MET A 1 96 ? -32.345 10.914 4.184 1.00 88.88 96 MET A O 1
ATOM 714 N N . SER A 1 97 ? -31.977 8.921 3.212 1.00 88.69 97 SER A N 1
ATOM 715 C CA . SER A 1 97 ? -31.427 9.446 1.955 1.00 88.69 97 SER A CA 1
ATOM 716 C C . SER A 1 97 ? -32.509 9.850 0.953 1.00 88.69 97 SER A C 1
ATOM 718 O O . SER A 1 97 ? -32.312 10.785 0.186 1.00 88.69 97 SER A O 1
ATOM 720 N N . GLU A 1 98 ? -33.657 9.169 0.983 1.00 87.81 98 GLU A N 1
ATOM 721 C CA . GLU A 1 98 ? -34.761 9.356 0.037 1.00 87.81 98 GLU A CA 1
ATOM 722 C C . GLU A 1 98 ? -36.069 9.632 0.794 1.00 87.81 98 GLU A C 1
ATOM 724 O O . GLU A 1 98 ? -36.880 8.727 1.006 1.00 87.81 98 GLU A O 1
ATOM 729 N N . PRO A 1 99 ? -36.278 10.872 1.278 1.00 83.00 99 PRO A N 1
ATOM 730 C CA . PRO A 1 99 ? -37.532 11.234 1.918 1.00 83.00 99 PRO A CA 1
ATOM 731 C C . PRO A 1 99 ? -38.666 11.260 0.891 1.00 83.00 99 PRO A C 1
ATOM 733 O O . PRO A 1 99 ? -38.604 11.966 -0.115 1.00 83.00 99 PRO A O 1
ATOM 736 N N . VAL A 1 100 ? -39.748 10.541 1.182 1.00 83.62 100 VAL A N 1
ATOM 737 C CA . VAL A 1 100 ? -40.996 10.668 0.424 1.00 83.62 100 VAL A CA 1
ATOM 738 C C . VAL A 1 100 ? -41.744 11.896 0.939 1.00 83.62 100 VAL A C 1
ATOM 740 O O . VAL A 1 100 ? -42.227 11.911 2.071 1.00 83.62 100 VAL A O 1
ATOM 743 N N . VAL A 1 101 ? -41.837 12.939 0.114 1.00 81.88 101 VAL A N 1
ATOM 744 C CA . VAL A 1 101 ? -42.628 14.137 0.425 1.00 81.88 101 VAL A CA 1
ATOM 745 C C . VAL A 1 101 ? -44.079 13.878 0.039 1.00 81.88 101 VAL A C 1
ATOM 747 O O . VAL A 1 101 ? -44.401 13.740 -1.139 1.00 81.88 101 VAL A O 1
ATOM 750 N N . ILE A 1 102 ? -44.967 13.825 1.030 1.00 82.25 102 ILE A N 1
ATOM 751 C CA . ILE A 1 102 ? -46.408 13.718 0.799 1.00 82.25 102 ILE A CA 1
ATOM 752 C C . ILE A 1 102 ? -46.992 15.126 0.890 1.00 82.25 102 ILE A C 1
ATOM 754 O O . ILE A 1 102 ? -47.006 15.733 1.960 1.00 82.25 102 ILE A O 1
ATOM 758 N N . ALA A 1 103 ? -47.475 15.657 -0.231 1.00 80.00 103 ALA A N 1
ATOM 759 C CA . ALA A 1 103 ? -48.230 16.901 -0.234 1.00 80.00 103 ALA A CA 1
ATOM 760 C C . ALA A 1 103 ? -49.631 16.622 0.326 1.00 80.00 103 ALA A C 1
ATOM 762 O O . ALA A 1 103 ? -50.533 16.217 -0.404 1.00 80.00 103 ALA A O 1
ATOM 763 N N . SER A 1 104 ? -49.830 16.829 1.629 1.00 71.19 104 SER A N 1
ATOM 764 C CA . SER A 1 104 ? -51.164 16.832 2.238 1.00 71.19 104 SER A CA 1
ATOM 765 C C . SER A 1 104 ? -51.872 18.153 1.918 1.00 71.19 104 SER A C 1
ATOM 767 O O . SER A 1 104 ? -52.174 18.940 2.816 1.00 71.19 104 SER A O 1
ATOM 769 N N . GLY A 1 105 ? -52.054 18.445 0.628 1.00 70.19 105 GLY A N 1
ATOM 770 C CA . GLY A 1 105 ? -52.829 19.596 0.189 1.00 70.19 105 GLY A CA 1
ATOM 771 C C . GLY A 1 105 ? -54.251 19.463 0.722 1.00 70.19 105 GLY A C 1
ATOM 772 O O . GLY A 1 105 ? -55.001 18.604 0.270 1.00 70.19 105 GLY A O 1
ATOM 773 N N . GLN A 1 106 ? -54.599 20.285 1.708 1.00 65.94 106 GLN A N 1
ATOM 774 C CA . GLN A 1 106 ? -55.990 20.617 1.983 1.00 65.94 106 GLN A CA 1
ATOM 775 C C . GLN A 1 106 ? -56.333 21.746 1.013 1.00 65.94 106 GLN A C 1
ATOM 777 O O . GLN A 1 106 ? -55.804 22.851 1.142 1.00 65.94 106 GLN A O 1
ATOM 782 N N . GLY A 1 107 ? -57.107 21.411 -0.018 1.00 56.09 107 GLY A N 1
ATOM 783 C CA . GLY A 1 107 ? -57.859 22.384 -0.807 1.00 56.09 107 GLY A CA 1
ATOM 784 C C . GLY A 1 107 ? -59.193 22.664 -0.140 1.00 56.09 107 GLY A C 1
ATOM 785 O O . GLY A 1 107 ? -59.735 21.713 0.471 1.00 56.09 107 GLY A O 1
#

InterPro domains:
  IPR003613 U-box domain [PF04564] (83-106)
  IPR003613 U-box domain [PS51698] (82-107)